Protein AF-A0A3D1BE30-F1 (afdb_monomer_lite)

Radius of gyration: 22.21 Å; chains: 1; bounding box: 46×61×52 Å

Foldseek 3Di:
DVLQVLVVDDPVSSVVVNVVVLVVLCCCLVVPVVVVLVVCVVVVVVVCVVCVVLVVQPLSVVLVVLVVVVVVLSVVVVVQSVCSSVVNRPDHPVRVVVSVVVNVVSVCVNVCSVQVVDPVSVVVVVVVVVCVVVVVVVVVVVVVVVVVD

pLDDT: mean 88.42, std 8.03, range [51.44, 96.12]

Sequence (149 aa):
IYIQEAHDKPAHERDVLLPQLKLMSRRLWKGITWPSAILTAILGTSLVWSIPGYLHAPWMHLKLTLVALLFAYHGWTHVLVGQCDRDACTWSSQALRMWNELATLFLFGIVFLVVLKSATNWVYFGVGLLLLTVGLAYAIQVYKRRRKS

Structure (mmCIF, N/CA/C/O backbone):
data_AF-A0A3D1BE30-F1
#
_entry.id   AF-A0A3D1BE30-F1
#
loop_
_atom_site.group_PDB
_atom_site.id
_atom_site.type_symbol
_atom_site.label_atom_id
_atom_site.label_alt_id
_atom_site.label_comp_id
_atom_site.label_asym_id
_atom_site.label_entity_id
_atom_site.label_seq_id
_atom_site.pdbx_PDB_ins_code
_atom_site.Cartn_x
_atom_site.Cartn_y
_atom_site.Cartn_z
_atom_site.occupancy
_atom_site.B_iso_or_equiv
_atom_site.auth_seq_id
_atom_site.auth_comp_id
_atom_site.auth_asym_id
_atom_site.auth_atom_id
_atom_site.pdbx_PDB_model_num
ATOM 1 N N . ILE A 1 1 ? -10.512 0.039 9.494 1.00 91.25 1 ILE A N 1
ATOM 2 C CA . ILE A 1 1 ? -11.733 -0.775 9.274 1.00 91.25 1 ILE A CA 1
ATOM 3 C C . ILE A 1 1 ? -12.222 -1.327 10.609 1.00 91.25 1 ILE A C 1
ATOM 5 O O . ILE A 1 1 ? -13.104 -0.711 11.178 1.00 91.25 1 ILE A O 1
ATOM 9 N N . TYR A 1 2 ? -11.585 -2.354 11.186 1.00 91.19 2 TYR A N 1
ATOM 10 C CA . TYR A 1 2 ? -12.060 -2.989 12.430 1.00 91.19 2 TYR A CA 1
ATOM 11 C C . TYR A 1 2 ? -12.174 -2.068 13.654 1.00 91.19 2 TYR A C 1
ATOM 13 O O . TYR A 1 2 ? -13.066 -2.260 14.467 1.00 91.19 2 TYR A O 1
ATOM 21 N N . ILE A 1 3 ? -11.310 -1.051 13.781 1.00 91.75 3 ILE A N 1
ATOM 22 C CA . ILE A 1 3 ? -11.446 -0.028 14.837 1.00 91.75 3 ILE A CA 1
ATOM 23 C C . ILE A 1 3 ? -12.790 0.704 14.700 1.00 91.75 3 ILE A C 1
ATOM 25 O O . ILE A 1 3 ? -13.498 0.849 15.686 1.00 91.75 3 ILE A O 1
ATOM 29 N N . GLN A 1 4 ? -13.169 1.092 13.477 1.00 90.81 4 GLN A N 1
ATOM 30 C CA . GLN A 1 4 ? -14.434 1.776 13.207 1.00 90.81 4 GLN A CA 1
ATOM 31 C C . GLN A 1 4 ? -15.636 0.857 13.464 1.00 90.81 4 GLN A C 1
ATOM 33 O O . GLN A 1 4 ? -16.570 1.255 14.140 1.00 90.81 4 GLN A O 1
ATOM 38 N N . GLU A 1 5 ? -15.578 -0.398 13.014 1.00 90.75 5 GLU A N 1
ATOM 39 C CA . GLU A 1 5 ? -16.637 -1.390 13.269 1.00 90.75 5 GLU A CA 1
ATOM 40 C C . GLU A 1 5 ? -16.800 -1.709 14.762 1.00 90.75 5 GLU A C 1
ATOM 42 O O . GLU A 1 5 ? -17.894 -2.033 15.215 1.00 90.75 5 GLU A O 1
ATOM 47 N N . ALA A 1 6 ? -15.725 -1.603 15.549 1.00 91.00 6 ALA A N 1
ATOM 48 C CA . ALA A 1 6 ? -15.794 -1.773 16.994 1.00 91.00 6 ALA A CA 1
ATOM 49 C C . ALA A 1 6 ? -16.514 -0.612 17.699 1.00 91.00 6 ALA A C 1
ATOM 51 O O . ALA A 1 6 ? -17.076 -0.837 18.767 1.00 91.00 6 ALA A O 1
ATOM 52 N N . HIS A 1 7 ? -16.553 0.596 17.121 1.00 88.50 7 HIS A N 1
ATOM 53 C CA . HIS A 1 7 ? -17.333 1.707 17.681 1.00 88.50 7 HIS A CA 1
ATOM 54 C C . HIS A 1 7 ? -18.847 1.472 17.607 1.00 88.50 7 HIS A C 1
ATOM 56 O O . HIS A 1 7 ? -19.560 1.940 18.493 1.00 88.50 7 HIS A O 1
ATOM 62 N N . ASP A 1 8 ? -19.312 0.705 16.617 1.00 89.44 8 ASP A N 1
ATOM 63 C CA . ASP A 1 8 ? -20.729 0.369 16.421 1.00 89.44 8 ASP A CA 1
ATOM 64 C C . ASP A 1 8 ? -21.200 -0.797 17.319 1.00 89.44 8 ASP A C 1
ATOM 66 O O . ASP A 1 8 ? -22.382 -1.146 17.337 1.00 89.44 8 ASP A O 1
ATOM 70 N N . LYS A 1 9 ? -20.286 -1.426 18.072 1.00 91.62 9 LYS A N 1
ATOM 71 C CA . LYS A 1 9 ? -20.591 -2.543 18.977 1.00 91.62 9 LYS A CA 1
ATOM 72 C C . LYS A 1 9 ? -21.117 -2.074 20.343 1.00 91.62 9 LYS A C 1
ATOM 74 O O . LYS A 1 9 ? -20.834 -0.951 20.768 1.00 91.62 9 LYS A O 1
ATOM 79 N N . PRO A 1 10 ? -21.832 -2.947 21.086 1.00 94.50 10 PRO A N 1
ATOM 80 C CA . PRO A 1 10 ? -22.247 -2.664 22.458 1.00 94.50 10 PRO A CA 1
ATOM 81 C C . PRO A 1 10 ? -21.061 -2.271 23.352 1.00 94.50 10 PRO A C 1
ATOM 83 O O . PRO A 1 10 ? -19.960 -2.796 23.183 1.00 94.50 10 PRO A O 1
ATOM 86 N N . ALA A 1 11 ? -21.296 -1.404 24.345 1.00 91.25 11 ALA A N 1
ATOM 87 C CA . ALA A 1 11 ? -20.238 -0.825 25.186 1.00 91.25 11 ALA A CA 1
ATOM 88 C C . ALA A 1 11 ? -19.290 -1.878 25.793 1.00 91.25 11 ALA A C 1
ATOM 90 O O . ALA A 1 11 ? -18.075 -1.731 25.709 1.00 91.25 11 ALA A O 1
ATOM 91 N N . HIS A 1 12 ? -19.837 -2.987 26.304 1.00 92.25 12 HIS A N 1
ATOM 92 C CA . HIS A 1 12 ? -19.044 -4.062 26.906 1.00 92.25 12 HIS A CA 1
ATOM 93 C C . HIS A 1 12 ? -18.045 -4.722 25.931 1.00 92.25 12 HIS A C 1
ATOM 95 O O . HIS A 1 12 ? -16.938 -5.063 26.334 1.00 92.25 12 HIS A O 1
ATOM 101 N N . GLU A 1 13 ? -18.403 -4.886 24.652 1.00 92.38 13 GLU A N 1
ATOM 102 C CA . GLU A 1 13 ? -17.500 -5.419 23.621 1.00 92.38 13 GLU A CA 1
ATOM 103 C C . GLU A 1 13 ? -16.517 -4.353 23.145 1.00 92.38 13 GLU A C 1
ATOM 105 O O . GLU A 1 13 ? -15.321 -4.611 23.002 1.00 92.38 13 GLU A O 1
ATOM 110 N N . ARG A 1 14 ? -17.022 -3.144 22.890 1.00 92.12 14 ARG A N 1
ATOM 111 C CA . ARG A 1 14 ? -16.235 -2.025 22.370 1.00 92.12 14 ARG A CA 1
ATOM 112 C C . ARG A 1 14 ? -15.057 -1.698 23.283 1.00 92.12 14 ARG A C 1
ATOM 114 O O . ARG A 1 14 ? -13.934 -1.554 22.798 1.00 92.12 14 ARG A O 1
ATOM 121 N N . ASP A 1 15 ? -15.307 -1.611 24.585 1.00 92.44 15 ASP A N 1
ATOM 122 C CA . ASP A 1 15 ? -14.312 -1.174 25.565 1.00 92.44 15 ASP A CA 1
ATOM 123 C C . ASP A 1 15 ? -13.183 -2.215 25.733 1.00 92.44 15 ASP A C 1
ATOM 125 O O . ASP A 1 15 ? -12.047 -1.857 26.045 1.00 92.44 15 ASP A O 1
ATOM 129 N N . VAL A 1 16 ? -13.456 -3.491 25.426 1.00 93.44 16 VAL A N 1
ATOM 130 C CA . VAL A 1 16 ? -12.453 -4.570 25.378 1.00 93.44 16 VAL A CA 1
ATOM 131 C C . VAL A 1 16 ? -11.704 -4.594 24.038 1.00 93.44 16 VAL A C 1
ATOM 133 O O . VAL A 1 16 ? -10.484 -4.770 24.005 1.00 93.44 16 VAL A O 1
ATOM 136 N N . LEU A 1 17 ? -12.408 -4.415 22.916 1.00 94.38 17 LEU A N 1
ATOM 137 C CA . LEU A 1 17 ? -11.841 -4.562 21.571 1.00 94.38 17 LEU A CA 1
ATOM 138 C C . LEU A 1 17 ? -10.990 -3.362 21.138 1.00 94.38 17 LEU A C 1
ATOM 140 O O . LEU A 1 17 ? -9.919 -3.552 20.555 1.00 94.38 17 LEU A O 1
ATOM 144 N N . LEU A 1 18 ? -11.433 -2.130 21.406 1.00 93.00 18 LEU A N 1
ATOM 145 C CA . LEU A 1 18 ? -10.761 -0.920 20.918 1.00 93.00 18 LEU A CA 1
ATOM 146 C C . LEU A 1 18 ? -9.295 -0.805 21.371 1.00 93.00 18 LEU A C 1
ATOM 148 O O . LEU A 1 18 ? -8.445 -0.557 20.508 1.00 93.00 18 LEU A O 1
ATOM 152 N N . PRO A 1 19 ? -8.938 -1.010 22.657 1.00 93.75 19 PRO A N 1
ATOM 153 C CA . PRO A 1 19 ? -7.546 -0.923 23.096 1.00 93.75 19 PRO A CA 1
ATOM 154 C C . PRO A 1 19 ? -6.641 -1.913 22.357 1.00 93.75 19 PRO A C 1
ATOM 156 O O . PRO A 1 19 ? -5.547 -1.548 21.914 1.00 93.75 19 PRO A O 1
ATOM 159 N N . GLN A 1 20 ? -7.123 -3.145 22.171 1.00 94.38 20 GLN A N 1
ATOM 160 C CA . GLN A 1 20 ? -6.391 -4.210 21.494 1.00 94.38 20 GLN A CA 1
ATOM 161 C C . GLN A 1 20 ? -6.217 -3.909 20.002 1.00 94.38 20 GLN A C 1
ATOM 163 O O . GLN A 1 20 ? -5.105 -3.985 19.478 1.00 94.38 20 GLN A O 1
ATOM 168 N N . LEU A 1 21 ? -7.287 -3.503 19.316 1.00 94.31 21 LEU A N 1
ATOM 169 C CA . LEU A 1 21 ? -7.249 -3.169 17.891 1.00 94.31 21 LEU A CA 1
ATOM 170 C C . LEU A 1 21 ? -6.338 -1.968 17.609 1.00 94.31 21 LEU A C 1
ATOM 172 O O . LEU A 1 21 ? -5.538 -2.009 16.673 1.00 94.31 21 LEU A O 1
ATOM 176 N N . LYS A 1 22 ? -6.384 -0.929 18.452 1.00 93.75 22 LYS A N 1
ATOM 177 C CA . LYS A 1 22 ? -5.469 0.220 18.364 1.00 93.75 22 LYS A CA 1
ATOM 178 C C . LYS A 1 22 ? -4.019 -0.188 18.631 1.00 93.75 22 LYS A C 1
ATOM 180 O O . LYS A 1 22 ? -3.107 0.263 17.941 1.00 93.75 22 LYS A O 1
ATOM 185 N N . LEU A 1 23 ? -3.768 -1.070 19.601 1.00 94.25 23 LEU A N 1
ATOM 186 C CA . LEU A 1 23 ? -2.427 -1.606 19.852 1.00 94.25 23 LEU A CA 1
ATOM 187 C C . LEU A 1 23 ? -1.884 -2.370 18.635 1.00 94.25 23 LEU A C 1
ATOM 189 O O . LEU A 1 23 ? -0.750 -2.124 18.218 1.00 94.25 23 LEU A O 1
ATOM 193 N N . MET A 1 24 ? -2.690 -3.263 18.056 1.00 94.75 24 MET A N 1
ATOM 194 C CA . MET A 1 24 ? -2.332 -4.030 16.859 1.00 94.75 24 MET A CA 1
ATOM 195 C C . MET A 1 24 ? -2.069 -3.111 15.664 1.00 94.75 24 MET A C 1
ATOM 197 O O . MET A 1 24 ? -1.040 -3.255 15.004 1.00 94.75 24 MET A O 1
ATOM 201 N N . SER A 1 25 ? -2.942 -2.123 15.440 1.00 93.75 25 SER A N 1
ATOM 202 C CA . SER A 1 25 ? -2.790 -1.103 14.397 1.00 93.75 25 SER A CA 1
ATOM 203 C C . SER A 1 25 ? -1.455 -0.365 14.524 1.00 93.75 25 SER A C 1
ATOM 205 O O . SER A 1 25 ? -0.666 -0.335 13.580 1.00 93.75 25 SER A O 1
ATOM 207 N N . ARG A 1 26 ? -1.122 0.139 15.720 1.00 92.75 26 ARG A N 1
ATOM 208 C CA . ARG A 1 26 ? 0.141 0.854 15.967 1.00 92.75 26 ARG A CA 1
ATOM 209 C C . ARG A 1 26 ? 1.375 -0.011 15.739 1.00 92.75 26 ARG A C 1
ATOM 211 O O . ARG A 1 26 ? 2.342 0.472 15.152 1.00 92.75 26 ARG A O 1
ATOM 218 N N . ARG A 1 27 ? 1.351 -1.271 16.188 1.00 94.62 27 ARG A N 1
ATOM 219 C CA . ARG A 1 27 ? 2.460 -2.220 15.991 1.00 94.62 27 ARG A CA 1
ATOM 220 C C . ARG A 1 27 ? 2.666 -2.538 14.516 1.00 94.62 27 ARG A C 1
ATOM 222 O O . ARG A 1 27 ? 3.7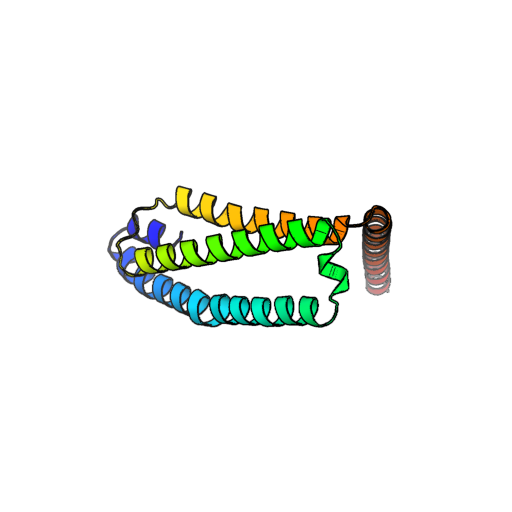94 -2.477 14.043 1.00 94.62 27 ARG A O 1
ATOM 229 N N . LEU A 1 28 ? 1.590 -2.812 13.785 1.00 93.81 28 LEU A N 1
ATOM 230 C CA . LEU A 1 28 ? 1.654 -3.066 12.348 1.00 93.81 28 LEU A CA 1
ATOM 231 C C . LEU A 1 28 ? 2.162 -1.832 11.590 1.00 93.81 28 LEU A C 1
ATOM 233 O O . LEU A 1 28 ? 3.054 -1.927 10.744 1.00 93.81 28 LEU A O 1
ATOM 237 N N . TRP A 1 29 ? 1.623 -0.658 11.917 1.00 94.19 29 TRP A N 1
ATOM 238 C CA . TRP A 1 29 ? 1.927 0.575 11.204 1.00 94.19 29 TRP A CA 1
ATOM 239 C C . TRP A 1 29 ? 3.361 1.047 11.450 1.00 94.19 29 TRP A C 1
ATOM 241 O O . TRP A 1 29 ? 4.126 1.232 10.505 1.00 94.19 29 TRP A O 1
ATOM 251 N N . LYS A 1 30 ? 3.753 1.203 12.720 1.00 91.81 30 LYS A N 1
ATOM 252 C CA . LYS A 1 30 ? 5.078 1.722 13.093 1.00 91.81 30 LYS A CA 1
ATOM 253 C C . LYS A 1 30 ? 6.166 0.653 13.078 1.00 91.81 30 LYS A C 1
ATOM 255 O O . LYS A 1 30 ? 7.314 0.976 12.807 1.00 91.81 30 LYS A O 1
ATOM 260 N N . GLY A 1 31 ? 5.821 -0.596 13.384 1.00 92.38 31 GLY A N 1
ATOM 261 C CA . GLY A 1 31 ? 6.788 -1.689 13.477 1.00 92.38 31 GLY A CA 1
ATOM 262 C C . GLY A 1 31 ? 7.104 -2.348 12.138 1.00 92.38 31 GLY A C 1
ATOM 263 O O . GLY A 1 31 ? 8.234 -2.774 11.938 1.00 92.38 31 GLY A O 1
ATOM 264 N N . ILE A 1 32 ? 6.137 -2.427 11.218 1.00 93.38 32 ILE A N 1
ATOM 265 C CA . ILE A 1 32 ? 6.314 -3.156 9.950 1.00 93.38 32 ILE A CA 1
ATOM 266 C C . ILE A 1 32 ? 6.195 -2.216 8.754 1.00 93.38 32 ILE A C 1
ATOM 268 O O . ILE A 1 32 ? 7.109 -2.129 7.937 1.00 93.38 32 ILE A O 1
ATOM 272 N N . THR A 1 33 ? 5.085 -1.484 8.661 1.00 94.06 33 THR A N 1
ATOM 273 C CA . THR A 1 33 ? 4.726 -0.757 7.434 1.00 94.06 33 THR A CA 1
ATOM 274 C C . THR A 1 33 ? 5.693 0.393 7.148 1.00 94.06 33 THR A C 1
ATOM 276 O O . THR A 1 33 ? 6.202 0.503 6.036 1.00 94.06 33 THR A O 1
ATOM 279 N N . TRP A 1 34 ? 6.006 1.213 8.154 1.00 93.81 34 TRP A N 1
ATOM 280 C CA . TRP A 1 34 ? 6.953 2.325 8.014 1.00 93.81 34 TRP A CA 1
ATOM 281 C C . TRP A 1 34 ? 8.392 1.871 7.718 1.00 93.81 34 TRP A C 1
ATOM 283 O O . TRP A 1 34 ? 8.963 2.344 6.733 1.00 93.81 34 TRP A O 1
ATOM 293 N N . PRO A 1 35 ? 8.990 0.939 8.493 1.00 95.19 35 PRO A N 1
ATOM 294 C CA . PRO A 1 35 ? 10.328 0.431 8.193 1.00 95.19 35 PRO A CA 1
ATOM 295 C C . PRO A 1 35 ? 10.418 -0.214 6.808 1.00 95.19 35 PRO A C 1
ATOM 297 O O . PRO A 1 35 ? 11.383 0.018 6.083 1.00 95.19 35 PRO A O 1
ATOM 300 N N . SER A 1 36 ? 9.389 -0.968 6.405 1.00 94.19 36 SER A N 1
ATOM 301 C CA . SER A 1 36 ? 9.320 -1.568 5.072 1.00 94.19 36 SER A CA 1
ATOM 302 C C . SER A 1 36 ? 9.243 -0.512 3.964 1.00 94.19 36 SER A C 1
ATOM 304 O O . SER A 1 36 ? 9.952 -0.635 2.964 1.00 94.19 36 SER A O 1
ATOM 306 N N . ALA A 1 37 ? 8.451 0.550 4.144 1.00 94.19 37 ALA A N 1
ATOM 307 C CA . ALA A 1 37 ? 8.359 1.648 3.183 1.00 94.19 37 ALA A CA 1
ATOM 308 C C . ALA A 1 37 ? 9.704 2.375 3.014 1.00 94.19 37 ALA A C 1
ATOM 310 O O . ALA A 1 37 ? 10.132 2.616 1.885 1.00 94.19 37 ALA A O 1
ATOM 311 N N . ILE A 1 38 ? 10.404 2.654 4.120 1.00 95.12 38 ILE A N 1
ATOM 312 C CA . ILE A 1 38 ? 11.737 3.276 4.103 1.00 95.12 38 ILE A CA 1
ATOM 313 C C . ILE A 1 38 ? 12.742 2.367 3.394 1.00 95.12 38 ILE A C 1
ATOM 315 O O . ILE A 1 38 ? 13.448 2.814 2.491 1.00 95.12 38 ILE A O 1
ATOM 319 N N . LEU A 1 39 ? 12.785 1.082 3.756 1.00 95.81 39 LEU A N 1
ATOM 320 C CA . LEU A 1 39 ? 13.693 0.122 3.134 1.00 95.81 39 LEU A CA 1
ATOM 321 C C . LEU A 1 39 ? 13.430 0.007 1.627 1.00 95.81 39 LEU A C 1
ATOM 323 O O . LEU A 1 39 ? 14.363 0.037 0.830 1.00 95.81 39 LEU A O 1
ATOM 327 N N . THR A 1 40 ? 12.160 -0.060 1.231 1.00 93.31 40 THR A N 1
ATOM 328 C CA . THR A 1 40 ? 11.753 -0.116 -0.178 1.00 93.31 40 THR A CA 1
ATOM 329 C C . THR A 1 40 ? 12.172 1.144 -0.933 1.00 93.31 40 THR A C 1
ATOM 331 O O . THR A 1 40 ? 12.664 1.037 -2.056 1.00 93.31 40 THR A O 1
ATOM 334 N N . ALA A 1 41 ? 12.039 2.328 -0.324 1.00 93.75 41 ALA A N 1
ATOM 335 C CA . ALA A 1 41 ? 12.520 3.575 -0.911 1.00 93.75 41 ALA A CA 1
ATOM 336 C C . ALA A 1 41 ? 14.040 3.537 -1.113 1.00 93.75 41 ALA A C 1
ATOM 338 O O . ALA A 1 41 ? 14.511 3.783 -2.219 1.00 93.75 41 ALA A O 1
ATOM 339 N N . ILE A 1 42 ? 14.809 3.159 -0.088 1.00 96.12 42 ILE A N 1
ATOM 340 C CA . ILE A 1 42 ? 16.276 3.092 -0.165 1.00 96.12 42 ILE A CA 1
ATOM 341 C C . ILE A 1 42 ? 16.716 2.115 -1.260 1.00 96.12 42 ILE A C 1
ATOM 343 O O . ILE A 1 42 ? 17.486 2.490 -2.144 1.00 96.12 42 ILE A O 1
ATOM 347 N N . LEU A 1 43 ? 16.191 0.887 -1.249 1.00 94.06 43 LEU A N 1
ATOM 348 C CA . LEU A 1 43 ? 16.541 -0.144 -2.228 1.00 94.06 43 LEU A CA 1
ATOM 349 C C . LEU A 1 43 ? 16.129 0.255 -3.650 1.00 94.06 43 LEU A C 1
ATOM 351 O O . LEU A 1 43 ? 16.905 0.091 -4.590 1.00 94.06 43 LEU A O 1
ATOM 355 N N . GLY A 1 44 ? 14.928 0.816 -3.815 1.00 90.56 44 GLY A N 1
ATOM 356 C CA . GLY A 1 44 ? 14.437 1.278 -5.111 1.00 90.56 44 GLY A CA 1
ATOM 357 C C . GLY A 1 44 ? 15.284 2.413 -5.685 1.00 90.56 44 GLY A C 1
ATOM 358 O O . GLY A 1 44 ? 15.642 2.379 -6.861 1.00 90.56 44 GLY A O 1
ATOM 359 N N . THR A 1 45 ? 15.654 3.387 -4.851 1.00 91.06 45 THR A N 1
ATOM 360 C CA . THR A 1 45 ? 16.482 4.528 -5.276 1.00 91.06 45 THR A CA 1
ATOM 361 C C . THR A 1 45 ? 17.916 4.090 -5.568 1.00 91.06 45 THR A C 1
ATOM 363 O O . THR A 1 45 ? 18.488 4.495 -6.578 1.00 91.06 45 THR A O 1
ATOM 366 N N . SER A 1 46 ? 18.475 3.202 -4.737 1.00 91.94 46 SER A N 1
ATOM 367 C CA . SER A 1 46 ? 19.801 2.612 -4.949 1.00 91.94 46 SER A CA 1
ATOM 368 C C . SER A 1 46 ? 19.882 1.871 -6.286 1.00 91.94 46 SER A C 1
ATOM 370 O O . SER A 1 46 ? 20.838 2.076 -7.028 1.00 91.94 46 SER A O 1
ATOM 372 N N . LEU A 1 47 ? 18.853 1.096 -6.650 1.00 89.81 47 LEU A N 1
ATOM 373 C CA . LEU A 1 47 ? 18.807 0.385 -7.929 1.00 89.81 47 LEU A CA 1
ATOM 374 C C . LEU A 1 47 ? 18.828 1.336 -9.136 1.00 89.81 47 LEU A C 1
ATOM 376 O O . LEU A 1 47 ? 19.528 1.078 -10.114 1.00 89.81 47 LEU A O 1
ATOM 380 N N . VAL A 1 48 ? 18.064 2.431 -9.073 1.00 88.62 48 VAL A N 1
ATOM 381 C CA . VAL A 1 48 ? 18.029 3.437 -10.148 1.00 88.62 48 VAL A CA 1
ATOM 382 C C . VAL A 1 48 ? 19.377 4.145 -10.273 1.00 88.62 48 VAL A C 1
ATOM 384 O O . VAL A 1 48 ? 19.834 4.377 -11.389 1.00 88.62 48 VAL A O 1
ATOM 387 N N . TRP A 1 49 ? 20.044 4.429 -9.151 1.00 89.25 49 TRP A N 1
ATOM 388 C CA . TRP A 1 49 ? 21.386 5.013 -9.159 1.00 89.25 49 TRP A CA 1
ATOM 389 C C . TRP A 1 49 ? 22.406 4.069 -9.805 1.00 89.25 49 TRP A C 1
ATOM 391 O O . TRP A 1 49 ? 23.201 4.494 -10.641 1.00 89.25 49 TRP A O 1
ATOM 401 N N . SER A 1 50 ? 22.378 2.780 -9.459 1.00 90.38 50 SER A N 1
ATOM 402 C CA . SER A 1 50 ? 23.319 1.794 -10.002 1.00 90.38 50 SER A CA 1
ATOM 403 C C . SER A 1 50 ? 23.161 1.560 -11.508 1.00 90.38 50 SER A C 1
ATOM 405 O O . SER A 1 50 ? 24.118 1.135 -12.151 1.00 90.38 50 SER A O 1
ATOM 407 N N . ILE A 1 51 ? 21.980 1.821 -12.083 1.00 88.44 51 ILE A N 1
ATOM 408 C CA . ILE A 1 51 ? 21.699 1.595 -13.507 1.00 88.44 51 ILE A CA 1
ATOM 409 C C . ILE A 1 51 ? 21.028 2.843 -14.109 1.00 88.44 51 ILE A C 1
ATOM 411 O O . ILE A 1 51 ? 19.812 2.855 -14.329 1.00 88.44 51 ILE A O 1
ATOM 415 N N . PRO A 1 52 ? 21.803 3.891 -14.449 1.00 81.19 52 PRO A N 1
ATOM 416 C CA . PRO A 1 52 ? 21.250 5.156 -14.943 1.00 81.19 52 PRO A CA 1
ATOM 417 C C . PRO A 1 52 ? 20.477 4.998 -16.263 1.00 81.19 52 PRO A C 1
ATOM 419 O O . PRO A 1 52 ? 19.523 5.731 -16.520 1.00 81.19 52 PRO A O 1
ATOM 422 N N . GLY A 1 53 ? 20.801 3.973 -17.061 1.00 83.38 53 GLY A N 1
ATOM 423 C CA . GLY A 1 53 ? 20.075 3.626 -18.287 1.00 83.38 53 GLY A CA 1
ATOM 424 C C . GLY A 1 53 ? 18.584 3.323 -18.084 1.00 83.38 53 GLY A C 1
ATOM 425 O O . GLY A 1 53 ? 17.806 3.416 -19.032 1.00 83.38 53 GLY A O 1
ATOM 426 N N . TYR A 1 54 ? 18.145 3.000 -16.862 1.00 80.88 54 TYR A N 1
ATOM 427 C CA . TYR A 1 54 ? 16.727 2.771 -16.574 1.00 80.88 54 TYR A CA 1
ATOM 428 C C . TYR A 1 54 ? 15.883 4.035 -16.701 1.00 80.88 54 TYR A C 1
ATOM 430 O O . TYR A 1 54 ? 14.726 3.930 -17.101 1.00 80.88 54 TYR A O 1
ATOM 438 N N . LEU A 1 55 ? 16.451 5.214 -16.444 1.00 81.75 55 LEU A N 1
ATOM 439 C CA . LEU A 1 55 ? 15.731 6.482 -16.573 1.00 81.75 55 LEU A CA 1
ATOM 440 C C . LEU A 1 55 ? 15.413 6.851 -18.023 1.00 81.75 55 LEU A C 1
ATOM 442 O O . LEU A 1 55 ? 14.526 7.658 -18.243 1.00 81.75 55 LEU A O 1
ATOM 446 N N . HIS A 1 56 ? 16.074 6.246 -19.011 1.00 84.62 56 HIS A N 1
ATOM 447 C CA . HIS A 1 56 ? 15.765 6.486 -20.424 1.00 84.62 56 HIS A CA 1
ATOM 448 C C . HIS A 1 56 ? 14.600 5.638 -20.944 1.00 84.62 56 HIS A C 1
ATOM 450 O O . HIS A 1 56 ? 14.166 5.807 -22.082 1.00 84.62 56 HIS A O 1
ATOM 456 N N . ALA A 1 57 ? 14.095 4.698 -20.145 1.00 83.00 57 ALA A N 1
ATOM 457 C CA . ALA A 1 57 ? 13.080 3.767 -20.597 1.00 83.00 57 ALA A CA 1
ATOM 458 C C . ALA A 1 57 ? 11.662 4.249 -20.216 1.00 83.00 57 ALA A C 1
ATOM 460 O O . ALA A 1 57 ? 11.393 4.448 -19.029 1.00 83.00 57 ALA A O 1
ATOM 461 N N . PRO A 1 58 ? 10.706 4.352 -21.165 1.00 83.56 58 PRO A N 1
ATOM 462 C CA . PRO A 1 58 ? 9.365 4.894 -20.896 1.00 83.56 58 PRO A CA 1
ATOM 463 C C . PRO A 1 58 ? 8.603 4.197 -19.757 1.00 83.56 58 PRO A C 1
ATOM 465 O O . PRO A 1 58 ? 7.965 4.849 -18.931 1.00 83.56 58 PRO A O 1
ATOM 468 N N . TRP A 1 59 ? 8.720 2.868 -19.658 1.00 82.44 59 TRP A N 1
ATOM 469 C CA . TRP A 1 59 ? 8.097 2.076 -18.588 1.00 82.44 59 TRP A CA 1
ATOM 470 C C . TRP A 1 59 ? 8.620 2.453 -17.190 1.00 82.44 59 TRP A C 1
ATOM 472 O O . TRP A 1 59 ? 7.898 2.298 -16.207 1.00 82.44 59 TRP A O 1
ATOM 482 N N . MET A 1 60 ? 9.856 2.954 -17.082 1.00 86.94 60 MET A N 1
ATOM 483 C CA . MET A 1 60 ? 10.448 3.346 -15.805 1.00 86.94 60 MET A CA 1
ATOM 484 C C . MET A 1 60 ? 9.820 4.638 -15.284 1.00 86.94 60 MET A C 1
ATOM 486 O O . MET A 1 60 ? 9.516 4.715 -14.097 1.00 86.94 60 MET A O 1
ATOM 490 N N . HIS A 1 61 ? 9.553 5.617 -16.155 1.00 85.94 61 HIS A N 1
ATOM 491 C CA . HIS A 1 61 ? 8.836 6.834 -15.765 1.00 85.94 61 HIS A CA 1
ATOM 492 C C . HIS A 1 61 ? 7.438 6.506 -15.245 1.00 85.94 61 HIS A C 1
ATOM 494 O O . HIS A 1 61 ? 7.086 6.929 -14.147 1.00 85.94 61 HIS A O 1
ATOM 500 N N . LEU A 1 62 ? 6.686 5.667 -15.968 1.00 88.56 62 LEU A N 1
ATOM 501 C CA . LEU A 1 62 ? 5.358 5.234 -15.530 1.00 88.56 62 LEU A CA 1
ATOM 502 C C . LEU A 1 62 ? 5.417 4.484 -14.189 1.00 88.56 62 LEU A C 1
ATOM 504 O O . LEU A 1 62 ? 4.588 4.715 -13.308 1.00 88.56 62 LEU A O 1
ATOM 508 N N . LYS A 1 63 ? 6.440 3.641 -13.988 1.00 87.75 63 LYS A N 1
ATOM 509 C CA . LYS A 1 63 ? 6.664 2.945 -12.715 1.00 87.75 63 LYS A CA 1
ATOM 510 C C . LYS A 1 63 ? 6.928 3.927 -11.579 1.00 87.75 63 LYS A C 1
ATOM 512 O O . LYS A 1 63 ? 6.339 3.782 -10.513 1.00 87.75 63 LYS A O 1
ATOM 517 N N . LEU A 1 64 ? 7.804 4.908 -11.790 1.00 90.69 64 LEU A N 1
ATOM 518 C CA . LEU A 1 64 ? 8.129 5.916 -10.781 1.00 90.69 64 LEU A CA 1
ATOM 519 C C . LEU A 1 64 ? 6.909 6.765 -10.424 1.00 90.69 64 LEU A C 1
ATOM 521 O O . LEU A 1 64 ? 6.692 7.022 -9.244 1.00 90.69 64 LEU A O 1
ATOM 525 N N . THR A 1 65 ? 6.073 7.126 -11.399 1.00 91.75 65 THR A N 1
ATOM 526 C CA . THR A 1 65 ? 4.807 7.821 -11.139 1.00 91.75 65 THR A CA 1
ATOM 527 C C . THR A 1 65 ? 3.868 6.975 -10.277 1.00 91.75 65 THR A C 1
ATOM 529 O O . THR A 1 65 ? 3.347 7.475 -9.282 1.00 91.75 65 THR A O 1
ATOM 532 N N . LEU A 1 66 ? 3.689 5.684 -10.587 1.00 90.81 66 LEU A N 1
ATOM 533 C CA . LEU A 1 66 ? 2.864 4.784 -9.768 1.00 90.81 66 LEU A CA 1
ATOM 534 C C . LEU A 1 66 ? 3.415 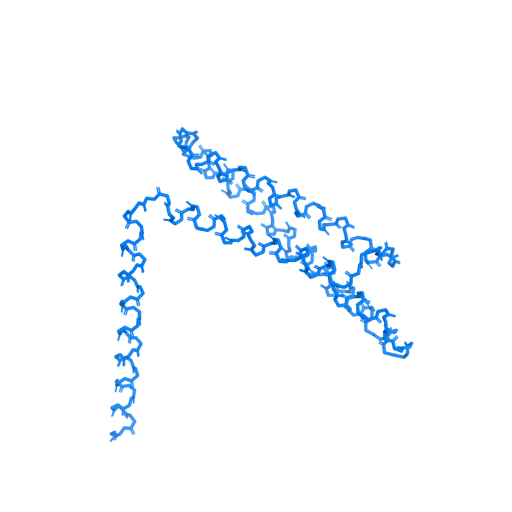4.612 -8.349 1.00 90.81 66 LEU A C 1
ATOM 536 O O . LEU A 1 66 ? 2.647 4.608 -7.391 1.00 90.81 66 LEU A O 1
ATOM 540 N N . VAL A 1 67 ? 4.737 4.502 -8.197 1.00 93.06 67 VAL A N 1
ATOM 541 C CA . VAL A 1 67 ? 5.383 4.430 -6.879 1.00 93.06 67 VAL A CA 1
ATOM 542 C C . VAL A 1 67 ? 5.188 5.738 -6.110 1.00 93.06 67 VAL A C 1
ATOM 544 O O . VAL A 1 67 ? 4.849 5.697 -4.933 1.00 93.06 67 VAL A O 1
ATOM 547 N N . ALA A 1 68 ? 5.330 6.897 -6.755 1.00 93.69 68 ALA A N 1
ATOM 548 C CA . ALA A 1 68 ? 5.086 8.191 -6.118 1.00 93.69 68 ALA A CA 1
ATOM 549 C C . ALA A 1 68 ? 3.633 8.323 -5.629 1.00 93.69 68 ALA A C 1
ATOM 551 O O . ALA A 1 68 ? 3.398 8.746 -4.497 1.00 93.69 68 ALA A O 1
ATOM 552 N N . LEU A 1 69 ? 2.661 7.887 -6.438 1.00 94.31 69 LEU A N 1
ATOM 553 C CA . LEU A 1 69 ? 1.252 7.825 -6.042 1.00 94.31 69 LEU A CA 1
ATOM 554 C C . LEU A 1 69 ? 1.020 6.847 -4.881 1.00 94.31 69 LEU A C 1
ATOM 556 O O . LEU A 1 69 ? 0.266 7.163 -3.963 1.00 94.31 69 LEU A O 1
ATOM 560 N N . LEU A 1 70 ? 1.705 5.700 -4.869 1.00 94.19 70 LEU A N 1
ATOM 561 C CA . LEU A 1 70 ? 1.663 4.755 -3.751 1.00 94.19 70 LEU A CA 1
ATOM 562 C C . LEU A 1 70 ? 2.216 5.378 -2.456 1.00 94.19 70 LEU A C 1
ATOM 564 O O . LEU A 1 70 ? 1.647 5.171 -1.386 1.00 94.19 70 LEU A O 1
ATOM 568 N N . PHE A 1 71 ? 3.290 6.169 -2.531 1.00 94.56 71 PHE A N 1
ATOM 569 C CA . PHE A 1 71 ? 3.819 6.897 -1.371 1.00 94.56 71 PHE A CA 1
ATOM 570 C C . PHE A 1 71 ? 2.868 8.002 -0.898 1.00 94.56 71 PHE A C 1
ATOM 572 O O . PHE A 1 71 ? 2.682 8.163 0.309 1.00 94.56 71 PHE A O 1
ATOM 579 N N . ALA A 1 72 ? 2.207 8.713 -1.816 1.00 95.44 72 ALA A N 1
ATOM 580 C CA . ALA A 1 72 ? 1.154 9.664 -1.461 1.00 95.44 72 ALA A CA 1
ATOM 581 C C . ALA A 1 72 ? -0.020 8.961 -0.751 1.00 95.44 72 ALA A C 1
ATOM 583 O O . ALA 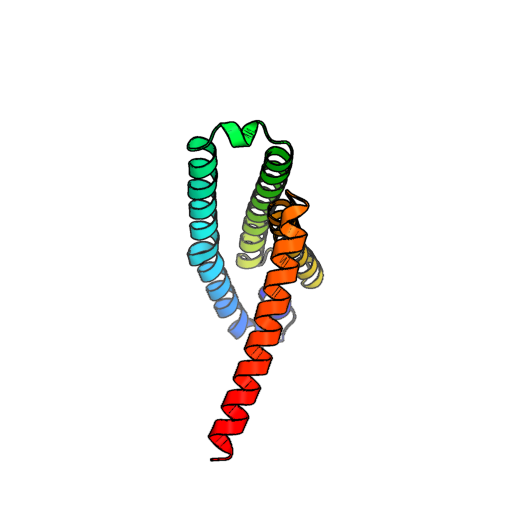A 1 72 ? -0.472 9.414 0.302 1.00 95.44 72 ALA A O 1
ATOM 584 N N . TYR A 1 73 ? -0.448 7.802 -1.262 1.00 95.12 73 TYR A N 1
ATOM 585 C CA . TYR A 1 73 ? -1.441 6.942 -0.619 1.00 95.12 73 TYR A CA 1
ATOM 586 C C . TYR A 1 73 ? -0.994 6.486 0.778 1.00 95.12 73 TYR A C 1
ATOM 588 O O . TYR A 1 73 ? -1.775 6.541 1.732 1.00 95.12 73 TYR A O 1
ATOM 596 N N . HIS A 1 74 ? 0.267 6.072 0.931 1.00 94.81 74 HIS A N 1
ATOM 597 C CA . HIS A 1 74 ? 0.832 5.678 2.220 1.00 94.81 74 HIS A CA 1
ATOM 598 C C . HIS A 1 74 ? 0.809 6.841 3.225 1.00 94.81 74 HIS A C 1
ATOM 600 O O . HIS A 1 74 ? 0.384 6.659 4.367 1.00 94.81 74 HIS A O 1
ATOM 606 N N . GLY A 1 75 ? 1.183 8.049 2.790 1.00 94.62 75 GLY A N 1
ATOM 607 C CA . GLY A 1 75 ? 1.124 9.263 3.605 1.00 94.62 75 GLY A CA 1
ATOM 608 C C . GLY A 1 75 ? -0.299 9.621 4.038 1.00 94.62 75 GLY A C 1
ATOM 609 O O . GLY A 1 75 ? -0.539 9.889 5.214 1.00 94.62 75 GLY A O 1
ATOM 610 N N . TRP A 1 76 ? -1.272 9.545 3.130 1.00 94.31 76 TRP A N 1
ATOM 611 C CA . TRP A 1 76 ? -2.677 9.774 3.481 1.00 94.31 76 TRP A CA 1
ATOM 612 C C . TRP A 1 76 ? -3.203 8.723 4.463 1.00 94.31 76 TRP A C 1
ATOM 614 O O . TRP A 1 76 ? -3.870 9.040 5.449 1.00 94.31 76 TRP A O 1
ATOM 624 N N . THR A 1 77 ? -2.830 7.461 4.251 1.00 94.25 77 THR A N 1
ATOM 625 C CA . THR A 1 77 ? -3.181 6.362 5.156 1.00 94.25 77 THR A CA 1
ATOM 626 C C . THR A 1 77 ? -2.568 6.569 6.543 1.00 94.25 77 THR A C 1
ATOM 628 O O . THR A 1 77 ? -3.220 6.276 7.542 1.00 94.25 77 THR A O 1
ATOM 631 N N . HIS A 1 78 ? -1.369 7.154 6.641 1.00 94.56 78 HIS A N 1
ATOM 632 C CA . HIS 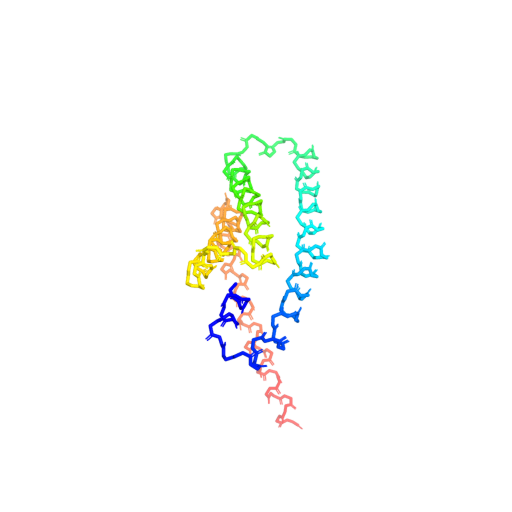A 1 78 ? -0.779 7.519 7.929 1.00 94.56 78 HIS A CA 1
ATOM 633 C C . HIS A 1 78 ? -1.642 8.524 8.701 1.00 94.56 78 HIS A C 1
ATOM 635 O O . HIS A 1 78 ? -1.880 8.332 9.898 1.00 94.56 78 HIS A O 1
ATOM 641 N N . VAL A 1 79 ? -2.133 9.564 8.021 1.00 93.00 79 VAL A N 1
ATOM 642 C CA . VAL A 1 79 ? -3.034 10.562 8.616 1.00 93.00 79 VAL A CA 1
ATOM 643 C C . VAL A 1 79 ? -4.311 9.889 9.113 1.00 93.00 79 VAL A C 1
ATOM 645 O O . VAL A 1 79 ? -4.719 10.111 10.253 1.00 93.00 79 VAL A O 1
ATOM 648 N N . LEU A 1 80 ? -4.899 9.015 8.296 1.00 92.75 80 LEU A N 1
ATOM 649 C CA . LEU A 1 80 ? -6.137 8.306 8.610 1.00 92.75 80 LEU A CA 1
ATOM 650 C C . LEU A 1 80 ? -5.987 7.355 9.806 1.00 92.75 80 LEU A C 1
ATOM 652 O O . LEU A 1 80 ? -6.824 7.360 10.707 1.00 92.75 80 LEU A O 1
ATOM 656 N N . VAL A 1 81 ? -4.886 6.598 9.876 1.00 91.62 81 VAL A N 1
ATOM 657 C CA . VAL A 1 81 ? -4.551 5.768 11.047 1.00 91.62 81 VAL A CA 1
ATOM 658 C C . VAL A 1 81 ? -4.417 6.639 12.299 1.00 91.62 81 VAL A C 1
ATOM 660 O O . VAL A 1 81 ? -4.967 6.297 13.342 1.00 91.62 81 VAL A O 1
ATOM 663 N N . GLY A 1 82 ? -3.761 7.799 12.196 1.00 91.12 82 GLY A N 1
ATOM 664 C CA . GLY A 1 82 ? -3.636 8.745 13.307 1.00 91.12 82 GLY A CA 1
ATOM 665 C C . GLY A 1 82 ? -4.960 9.390 13.742 1.00 91.12 82 GLY A C 1
ATOM 666 O O . GLY A 1 82 ? -5.107 9.753 14.909 1.00 91.12 82 GLY A O 1
ATOM 667 N N . GLN A 1 83 ? -5.928 9.552 12.837 1.00 91.56 83 GLN A N 1
ATOM 668 C CA . GLN A 1 83 ? -7.286 10.003 13.171 1.00 91.56 83 GLN A CA 1
ATOM 669 C C . GLN A 1 83 ? -8.074 8.900 13.887 1.00 91.56 83 GLN A C 1
ATOM 671 O O . GLN A 1 83 ? -8.629 9.145 14.956 1.00 91.56 83 GLN A O 1
ATOM 676 N N . CYS A 1 84 ? -8.051 7.679 13.350 1.00 89.75 84 CYS A N 1
ATOM 677 C CA . CYS A 1 84 ? -8.708 6.511 13.937 1.00 89.75 84 CYS A CA 1
ATOM 678 C C . CYS A 1 84 ? -8.141 6.136 15.321 1.00 89.75 84 CYS A C 1
ATOM 680 O O . CYS A 1 84 ? -8.895 5.759 16.214 1.00 89.75 84 CYS A O 1
ATOM 682 N N . ASP A 1 85 ? -6.836 6.294 15.553 1.00 87.88 85 ASP A N 1
ATOM 683 C CA . ASP A 1 85 ? -6.239 6.055 16.875 1.00 87.88 85 ASP A CA 1
ATOM 684 C C . ASP A 1 85 ? -6.739 7.048 17.942 1.00 87.88 85 ASP A C 1
ATOM 686 O O . ASP A 1 85 ? -6.856 6.677 19.115 1.00 87.88 85 ASP A O 1
ATOM 690 N N . ARG A 1 86 ? -7.048 8.288 17.536 1.00 88.94 86 ARG A N 1
ATOM 691 C CA . ARG A 1 86 ? -7.517 9.391 18.396 1.00 88.94 86 ARG A CA 1
ATOM 692 C C . ARG A 1 86 ? -9.043 9.501 18.487 1.00 88.94 86 ARG A C 1
ATOM 694 O O . ARG A 1 86 ? -9.532 10.534 18.926 1.00 88.94 86 ARG A O 1
ATOM 701 N N . ASP A 1 87 ? -9.779 8.485 18.035 1.00 86.25 87 ASP A N 1
ATOM 702 C CA . ASP A 1 87 ? -11.253 8.481 18.008 1.00 86.25 87 ASP A CA 1
ATOM 703 C C . ASP A 1 87 ? -11.865 9.631 17.180 1.00 86.25 87 ASP A C 1
ATOM 705 O O . ASP A 1 87 ? -13.029 9.980 17.339 1.00 86.25 87 ASP A O 1
ATOM 709 N N . ALA A 1 88 ? -11.088 10.210 16.257 1.00 86.81 88 ALA A N 1
ATOM 710 C CA . ALA A 1 88 ? -11.494 11.314 15.385 1.00 86.81 88 ALA A CA 1
ATOM 711 C C . ALA A 1 88 ? -11.690 10.857 13.927 1.00 86.81 88 ALA A C 1
ATOM 713 O O . ALA A 1 88 ? -11.584 11.658 12.997 1.00 86.81 88 ALA A O 1
ATOM 714 N N . CYS A 1 89 ? -11.911 9.556 13.703 1.00 86.19 89 CYS A N 1
ATOM 715 C CA . CYS A 1 89 ? -12.094 9.012 12.361 1.00 86.19 89 CYS A CA 1
ATOM 716 C C . CYS A 1 89 ? -13.471 9.399 11.815 1.00 86.19 89 CYS A C 1
ATOM 718 O O . CYS A 1 89 ? -14.495 8.892 12.261 1.00 86.19 89 CYS A O 1
ATOM 720 N N . THR A 1 90 ? -13.492 10.281 10.817 1.00 84.94 90 THR A N 1
ATOM 721 C CA . THR A 1 90 ? -14.726 10.705 10.133 1.00 84.94 90 THR A CA 1
ATOM 722 C C . THR A 1 90 ? -15.151 9.747 9.017 1.00 84.94 90 THR A C 1
ATOM 724 O O . THR A 1 90 ? -16.198 9.930 8.401 1.00 84.94 90 THR A O 1
ATOM 727 N N . TRP A 1 91 ? -14.339 8.725 8.732 1.00 90.12 91 TRP A N 1
ATOM 728 C CA . TRP A 1 91 ? -14.544 7.800 7.622 1.00 90.12 91 TRP A CA 1
ATOM 729 C C . TRP A 1 91 ? -15.336 6.574 8.066 1.00 90.12 91 TRP A C 1
ATOM 731 O O . TRP A 1 91 ? -15.013 5.938 9.068 1.00 90.12 91 TRP A O 1
ATOM 741 N N . SER A 1 92 ? -16.335 6.192 7.272 1.00 91.31 92 SER A N 1
ATOM 742 C CA . SER A 1 92 ? -17.108 4.974 7.515 1.00 91.31 92 SER A CA 1
ATOM 743 C C . SER A 1 92 ? -16.295 3.707 7.227 1.00 91.31 92 SER A C 1
ATOM 745 O O . SER A 1 92 ? -15.368 3.705 6.412 1.00 91.31 92 SER A O 1
ATOM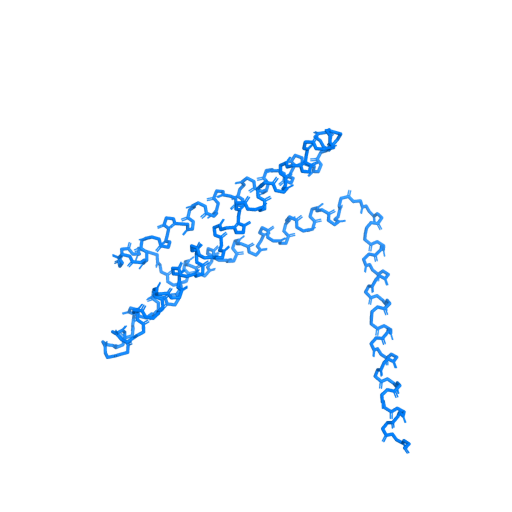 747 N N . SER A 1 93 ? -16.683 2.586 7.841 1.00 89.94 93 SER A N 1
ATOM 748 C CA . SER A 1 93 ? -16.051 1.275 7.622 1.00 89.94 93 SER A CA 1
ATOM 749 C C . SER A 1 93 ? -16.014 0.876 6.141 1.00 89.94 93 SER A C 1
ATOM 751 O O . SER A 1 93 ? -15.007 0.342 5.677 1.00 89.94 93 SER A O 1
ATOM 753 N N . GLN A 1 94 ? -17.061 1.206 5.377 1.00 89.75 94 GLN A N 1
ATOM 754 C CA . GLN A 1 94 ? -17.123 0.950 3.936 1.00 89.75 94 GLN A CA 1
ATOM 755 C C . GLN A 1 94 ? -16.158 1.839 3.139 1.00 89.75 94 GLN A C 1
ATOM 757 O O . GLN A 1 94 ? -15.472 1.345 2.243 1.00 89.75 94 GLN A O 1
ATOM 762 N N . ALA A 1 95 ? -16.048 3.127 3.484 1.00 91.19 95 ALA A N 1
ATOM 763 C CA . ALA A 1 95 ? -15.083 4.026 2.852 1.00 91.19 95 ALA A CA 1
ATOM 764 C C . ALA A 1 95 ? -13.640 3.562 3.111 1.00 91.19 95 ALA A C 1
ATOM 766 O O . ALA A 1 95 ? -12.814 3.561 2.202 1.00 91.19 95 ALA A O 1
ATOM 767 N N . LEU A 1 96 ? -13.353 3.082 4.326 1.00 92.25 96 LEU A N 1
ATOM 768 C CA . LEU A 1 96 ? -12.051 2.511 4.682 1.00 92.25 96 LEU A CA 1
ATOM 769 C C . LEU A 1 96 ? -11.730 1.219 3.915 1.00 92.25 96 LEU A C 1
ATOM 771 O O . LEU A 1 96 ? -10.568 0.980 3.594 1.00 92.25 96 LEU A O 1
ATOM 775 N N . ARG A 1 97 ? -12.734 0.384 3.619 1.00 92.19 97 ARG A N 1
ATOM 776 C CA . ARG A 1 97 ? -12.563 -0.811 2.774 1.00 92.19 97 ARG A CA 1
ATOM 777 C C . ARG A 1 97 ? -12.228 -0.420 1.340 1.00 92.19 97 ARG A C 1
ATOM 779 O O . ARG A 1 97 ? -11.228 -0.891 0.818 1.00 92.19 97 ARG A O 1
ATOM 786 N N . MET A 1 98 ? -12.989 0.504 0.753 1.00 90.19 98 MET A N 1
ATOM 787 C CA . MET A 1 98 ? -12.707 1.022 -0.591 1.00 90.19 98 MET A CA 1
ATOM 788 C C . MET A 1 98 ? -11.310 1.648 -0.680 1.00 90.19 98 MET A C 1
ATOM 790 O O . MET A 1 98 ? -10.577 1.416 -1.638 1.00 90.19 98 MET A O 1
ATOM 794 N N . TRP A 1 99 ? -10.908 2.394 0.352 1.00 92.56 99 TRP A N 1
ATOM 795 C CA . TRP A 1 99 ? -9.558 2.941 0.447 1.00 92.56 99 TRP A CA 1
ATOM 796 C C . TRP A 1 99 ? -8.493 1.837 0.444 1.00 92.56 99 TRP A C 1
ATOM 798 O O . TRP A 1 99 ? -7.499 1.945 -0.264 1.00 92.56 99 TRP A O 1
ATOM 808 N N . ASN A 1 100 ? -8.721 0.741 1.172 1.00 91.06 100 ASN A N 1
ATOM 809 C CA . ASN A 1 100 ? -7.817 -0.406 1.182 1.00 91.06 100 ASN A CA 1
ATOM 810 C C . ASN A 1 100 ? -7.739 -1.129 -0.175 1.00 91.06 100 ASN A C 1
ATOM 812 O O . ASN A 1 100 ? -6.659 -1.575 -0.560 1.00 91.06 100 ASN A O 1
ATOM 816 N N . GLU A 1 101 ? -8.839 -1.206 -0.929 1.00 90.12 101 GLU A N 1
ATOM 817 C CA . GLU A 1 101 ? -8.823 -1.781 -2.282 1.00 90.12 101 GLU A CA 1
ATOM 818 C C . GLU A 1 101 ? -7.899 -1.002 -3.227 1.00 90.12 101 GLU A C 1
ATOM 820 O O . GLU A 1 101 ? -7.242 -1.602 -4.078 1.00 90.12 101 GLU A O 1
ATOM 825 N N . LEU A 1 102 ? -7.744 0.312 -3.034 1.00 91.56 102 LEU A N 1
ATOM 826 C CA . LEU A 1 102 ? -6.812 1.126 -3.820 1.00 91.56 102 LEU A CA 1
ATOM 827 C C . LEU A 1 102 ? -5.359 0.635 -3.691 1.00 91.56 102 LEU A C 1
ATOM 829 O O . LEU A 1 102 ? -4.601 0.676 -4.660 1.00 91.56 102 LEU A O 1
ATOM 833 N N . ALA A 1 103 ? -4.974 0.098 -2.528 1.00 89.75 103 ALA A N 1
ATOM 834 C CA . ALA A 1 103 ? -3.655 -0.505 -2.338 1.00 89.75 103 ALA A CA 1
ATOM 835 C C . ALA A 1 103 ? -3.464 -1.756 -3.211 1.00 89.75 103 ALA A C 1
ATOM 837 O O . ALA A 1 103 ? -2.377 -1.973 -3.752 1.00 89.75 103 ALA A O 1
ATOM 838 N N . THR A 1 104 ? -4.517 -2.561 -3.386 1.00 89.44 104 THR A N 1
ATOM 839 C CA . THR A 1 104 ? -4.464 -3.743 -4.258 1.00 89.44 104 THR A CA 1
ATOM 840 C C . THR A 1 104 ? -4.326 -3.331 -5.722 1.00 89.44 104 THR A C 1
ATOM 842 O O . THR A 1 104 ? -3.533 -3.925 -6.450 1.00 89.44 104 THR A O 1
ATOM 845 N N . LEU A 1 105 ? -4.990 -2.249 -6.141 1.00 89.25 105 LEU A N 1
ATOM 846 C CA . LEU A 1 105 ? -4.847 -1.699 -7.489 1.00 89.25 105 LEU A CA 1
ATOM 847 C C . LEU A 1 105 ? -3.410 -1.247 -7.771 1.00 89.25 105 LEU A C 1
ATOM 849 O O . LEU A 1 105 ? -2.883 -1.544 -8.843 1.00 89.25 105 LEU A O 1
ATOM 853 N N . PHE A 1 106 ? -2.741 -0.603 -6.810 1.00 89.94 106 PHE A N 1
ATOM 854 C CA . PHE A 1 106 ? -1.317 -0.285 -6.949 1.00 89.94 106 PHE A CA 1
ATOM 855 C C . PHE A 1 106 ? -0.444 -1.538 -7.029 1.00 89.94 106 PHE A C 1
ATOM 857 O O . PHE A 1 106 ? 0.459 -1.585 -7.864 1.00 89.94 106 PHE A O 1
ATOM 864 N N . LEU A 1 107 ? -0.711 -2.554 -6.200 1.00 87.94 107 LEU A N 1
ATOM 865 C CA . LEU A 1 107 ? 0.013 -3.827 -6.242 1.00 87.94 107 LEU A CA 1
ATOM 866 C C . LEU A 1 107 ? -0.071 -4.453 -7.640 1.00 87.94 107 LEU A C 1
ATOM 868 O O . LEU A 1 107 ? 0.963 -4.727 -8.250 1.00 87.94 107 LEU A O 1
ATOM 872 N N . PHE A 1 108 ? -1.284 -4.629 -8.167 1.00 86.00 108 PHE A N 1
ATOM 873 C CA . PHE A 1 108 ? -1.489 -5.175 -9.506 1.00 86.00 108 PHE A CA 1
ATOM 874 C C . PHE A 1 108 ? -0.864 -4.278 -10.574 1.00 86.00 108 PHE A C 1
ATOM 876 O O . PHE A 1 108 ? -0.088 -4.767 -11.389 1.00 86.00 108 PHE A O 1
ATOM 883 N N . GLY A 1 109 ? -1.120 -2.970 -10.539 1.00 87.19 109 GLY A N 1
ATOM 884 C CA . GLY A 1 109 ? -0.602 -2.021 -11.522 1.00 87.19 109 GLY A CA 1
ATOM 885 C C . GLY A 1 109 ? 0.926 -2.013 -11.603 1.00 87.19 109 GLY A C 1
ATOM 886 O O . GLY A 1 109 ? 1.483 -2.114 -12.692 1.00 87.19 109 GLY A O 1
ATOM 887 N N . ILE A 1 110 ? 1.622 -1.958 -10.465 1.00 87.62 110 ILE A N 1
ATOM 888 C CA . ILE A 1 110 ? 3.091 -1.907 -10.422 1.00 87.62 110 ILE A CA 1
ATOM 889 C C . ILE A 1 110 ? 3.706 -3.254 -10.823 1.00 87.62 110 ILE A C 1
ATOM 891 O O . ILE A 1 110 ? 4.671 -3.278 -11.592 1.00 87.62 110 ILE A O 1
ATOM 895 N N . VAL A 1 111 ? 3.166 -4.374 -10.327 1.00 85.31 111 VAL A N 1
ATOM 896 C CA . VAL A 1 111 ? 3.672 -5.714 -10.665 1.00 85.31 111 VAL A CA 1
ATOM 897 C C . VAL A 1 111 ? 3.461 -6.001 -12.148 1.00 85.31 111 VAL A C 1
ATOM 899 O O . VAL A 1 111 ? 4.410 -6.381 -12.833 1.00 85.31 111 VAL A O 1
ATOM 902 N N . PHE A 1 112 ? 2.258 -5.757 -12.672 1.00 83.38 112 PHE A N 1
ATOM 903 C CA . PHE A 1 112 ? 1.962 -5.973 -14.085 1.00 83.38 112 PHE A CA 1
ATOM 904 C C . PHE A 1 112 ? 2.778 -5.038 -14.967 1.00 83.38 112 PHE A C 1
ATOM 906 O O . PHE A 1 112 ? 3.312 -5.493 -15.965 1.00 83.38 112 PHE A O 1
ATOM 913 N N . LEU A 1 113 ? 2.979 -3.772 -14.599 1.00 83.81 113 LEU A N 1
ATOM 914 C CA . LEU A 1 113 ? 3.835 -2.880 -15.381 1.00 83.81 113 LEU A CA 1
ATOM 915 C C . LEU A 1 113 ? 5.262 -3.438 -15.547 1.00 83.81 113 LEU A C 1
ATOM 917 O O . LEU A 1 113 ? 5.842 -3.363 -16.629 1.00 83.81 113 LEU A O 1
ATOM 921 N N . VAL A 1 114 ? 5.836 -4.012 -14.486 1.00 78.75 114 VAL A N 1
ATOM 922 C CA . VAL A 1 114 ? 7.192 -4.584 -14.526 1.00 78.75 114 VAL A CA 1
ATOM 923 C C . VAL A 1 114 ? 7.221 -5.905 -15.290 1.00 78.75 114 VAL A C 1
ATOM 925 O O . VAL A 1 114 ? 8.116 -6.113 -16.109 1.00 78.75 114 VAL A O 1
ATOM 928 N N . VAL A 1 115 ? 6.252 -6.789 -15.047 1.00 76.00 115 VAL A N 1
ATOM 929 C CA . VAL A 1 115 ? 6.178 -8.091 -15.721 1.00 76.00 115 VAL A CA 1
ATOM 930 C C . VAL A 1 115 ? 5.856 -7.905 -17.198 1.00 76.00 115 VAL A C 1
ATOM 932 O O . VAL A 1 115 ? 6.511 -8.498 -18.039 1.00 76.00 115 VAL A O 1
ATOM 935 N N . LEU A 1 116 ? 4.930 -7.022 -17.553 1.00 70.38 116 LEU A N 1
ATOM 936 C CA . LEU A 1 116 ? 4.498 -6.791 -18.932 1.00 70.38 116 LEU A CA 1
ATOM 937 C C . LEU A 1 116 ? 5.383 -5.800 -19.695 1.00 70.38 116 LEU A C 1
ATOM 939 O O . LEU A 1 116 ? 5.075 -5.463 -20.835 1.00 70.38 116 LEU A O 1
ATOM 943 N N . LYS A 1 117 ? 6.510 -5.375 -19.105 1.00 67.62 117 LYS A N 1
ATOM 944 C CA . LYS A 1 117 ? 7.500 -4.501 -19.751 1.00 67.62 117 LYS A CA 1
ATOM 945 C C . LYS A 1 117 ? 7.909 -4.995 -21.149 1.00 67.62 117 LYS A C 1
ATOM 947 O O . LYS A 1 117 ? 8.244 -4.173 -21.997 1.00 67.62 117 LYS A O 1
ATOM 952 N N . SER A 1 118 ? 7.908 -6.311 -21.387 1.00 63.34 118 SER A N 1
ATOM 953 C CA . SER A 1 118 ? 8.174 -6.916 -22.697 1.00 63.34 118 SER A CA 1
ATOM 954 C C . SER A 1 118 ? 7.145 -7.996 -23.040 1.00 63.34 118 SER A C 1
ATOM 956 O O . SER A 1 118 ? 6.791 -8.808 -22.185 1.00 63.34 118 SER A O 1
ATOM 958 N N . ALA A 1 119 ? 6.733 -8.078 -24.311 1.00 58.81 119 ALA A N 1
ATOM 959 C CA . ALA A 1 119 ? 5.895 -9.161 -24.838 1.00 58.81 119 ALA A CA 1
ATOM 960 C C . ALA A 1 119 ? 6.499 -10.557 -24.579 1.00 58.81 119 ALA A C 1
ATOM 962 O O . ALA A 1 119 ? 5.774 -11.523 -24.358 1.00 58.81 119 ALA A O 1
ATOM 963 N N . THR A 1 120 ? 7.830 -10.662 -24.513 1.00 59.25 120 THR A N 1
ATOM 964 C CA . THR A 1 120 ? 8.538 -11.914 -24.200 1.00 59.25 120 THR A CA 1
ATOM 965 C C . THR A 1 120 ? 8.201 -12.443 -22.801 1.00 59.25 120 THR A C 1
ATOM 967 O O . THR A 1 120 ? 8.176 -13.652 -22.584 1.00 59.25 120 THR A O 1
ATOM 970 N N . ASN A 1 121 ? 7.878 -11.560 -21.852 1.00 68.00 121 ASN A N 1
ATOM 971 C CA . ASN A 1 121 ? 7.566 -11.946 -20.475 1.00 68.00 121 ASN A CA 1
ATOM 972 C C . ASN A 1 121 ? 6.217 -12.672 -20.356 1.00 68.00 121 ASN A C 1
ATOM 974 O O . ASN A 1 121 ? 6.065 -13.512 -19.472 1.00 68.00 121 ASN A O 1
ATOM 978 N N . TRP A 1 122 ? 5.270 -12.421 -21.269 1.00 68.62 122 TRP A N 1
ATOM 979 C CA . TRP A 1 122 ? 4.011 -13.174 -21.333 1.00 68.62 122 TRP A CA 1
ATOM 980 C C . TRP A 1 122 ? 4.249 -14.652 -21.646 1.00 68.62 122 TRP A C 1
ATOM 982 O O . TRP A 1 122 ? 3.627 -15.524 -21.039 1.00 68.62 122 TRP A O 1
ATOM 992 N N . VAL A 1 123 ? 5.189 -14.938 -22.551 1.00 72.00 123 VAL A N 1
ATOM 993 C CA . VAL A 1 123 ? 5.546 -16.309 -22.937 1.00 72.00 123 VAL A CA 1
ATOM 994 C C . VAL A 1 123 ? 6.193 -17.037 -21.761 1.00 72.00 123 VAL A C 1
ATOM 996 O O . VAL A 1 123 ? 5.768 -18.135 -21.416 1.00 72.00 123 VAL A O 1
ATOM 999 N N . TYR A 1 124 ? 7.160 -16.411 -21.082 1.00 75.19 124 TYR A N 1
ATOM 1000 C CA . TYR A 1 124 ? 7.809 -17.012 -19.912 1.00 75.19 124 TYR A CA 1
ATOM 1001 C C . TYR A 1 124 ? 6.847 -17.233 -18.740 1.00 75.19 124 TYR A C 1
ATOM 1003 O O . TYR A 1 124 ? 6.916 -18.274 -18.087 1.00 75.19 124 TYR A O 1
ATOM 1011 N N . PHE A 1 125 ? 5.922 -16.300 -18.497 1.00 75.06 125 PHE A N 1
ATOM 1012 C CA . PHE A 1 125 ? 4.888 -16.463 -17.475 1.00 75.06 125 PHE A CA 1
ATOM 1013 C C . PHE A 1 125 ? 3.955 -17.640 -17.798 1.00 75.06 125 PHE A C 1
ATOM 1015 O O . PHE A 1 125 ? 3.707 -18.487 -16.939 1.00 75.06 125 PHE A O 1
ATOM 1022 N N . GLY A 1 126 ? 3.502 -17.745 -19.053 1.00 82.00 126 GLY A N 1
ATOM 1023 C CA . GLY A 1 126 ? 2.675 -18.862 -19.515 1.00 82.00 126 GLY A CA 1
ATOM 1024 C C . GLY A 1 126 ? 3.384 -20.217 -19.411 1.00 82.00 126 GLY A C 1
ATOM 1025 O O . GLY A 1 126 ? 2.808 -21.179 -18.904 1.00 82.00 126 GLY A O 1
ATOM 1026 N N . VAL A 1 127 ? 4.657 -20.287 -19.815 1.00 84.19 127 VAL A N 1
ATOM 1027 C CA . VAL A 1 127 ? 5.480 -21.505 -19.708 1.00 84.19 127 VAL A CA 1
ATOM 1028 C C . VAL A 1 127 ? 5.708 -21.895 -18.245 1.00 84.19 127 VAL A C 1
ATOM 1030 O O . VAL A 1 127 ? 5.576 -23.068 -17.897 1.00 84.19 127 VAL A O 1
ATOM 1033 N N . GLY A 1 128 ? 5.990 -20.929 -17.366 1.00 84.69 128 GLY A N 1
ATOM 1034 C CA . GLY A 1 128 ? 6.163 -21.174 -15.933 1.00 84.69 128 GLY A CA 1
ATOM 1035 C C . GLY A 1 128 ? 4.907 -21.746 -15.268 1.00 84.69 128 GLY A C 1
ATOM 1036 O O . GLY A 1 128 ? 5.000 -22.706 -14.502 1.00 84.69 128 GLY A O 1
ATOM 1037 N N . LEU A 1 129 ? 3.725 -21.218 -15.606 1.00 86.56 129 LEU A N 1
ATOM 1038 C CA . LEU A 1 129 ? 2.444 -21.722 -15.101 1.00 86.56 129 LEU A CA 1
ATOM 1039 C C . LEU A 1 129 ? 2.168 -23.160 -15.576 1.00 86.56 129 LEU A C 1
ATOM 1041 O O . LEU A 1 129 ? 1.736 -24.011 -14.793 1.00 86.56 129 LEU A O 1
ATOM 1045 N N . LEU A 1 130 ? 2.460 -23.456 -16.845 1.00 92.75 130 LEU A N 1
ATOM 1046 C CA . LEU A 1 130 ? 2.340 -24.804 -17.406 1.00 92.75 130 LEU A CA 1
ATOM 1047 C C . LEU A 1 130 ? 3.270 -25.802 -16.706 1.00 92.75 130 LEU A C 1
ATOM 1049 O O . LEU A 1 130 ? 2.829 -26.874 -16.300 1.00 92.75 130 LEU A O 1
ATOM 1053 N N . LEU A 1 131 ? 4.539 -25.449 -16.494 1.00 93.38 131 LEU A N 1
ATOM 1054 C CA . LEU A 1 131 ? 5.485 -26.325 -15.797 1.00 93.38 131 LEU A CA 1
ATOM 1055 C C . LEU A 1 131 ? 5.079 -26.578 -14.342 1.00 93.38 131 LEU A C 1
ATOM 1057 O O . LEU A 1 131 ? 5.172 -27.709 -13.869 1.00 93.38 131 LEU A O 1
ATOM 1061 N N . LEU A 1 132 ? 4.589 -25.554 -13.639 1.00 89.94 132 LEU A N 1
ATOM 1062 C CA . LEU A 1 132 ? 4.140 -25.688 -12.254 1.00 89.94 132 LEU A CA 1
ATOM 1063 C C . LEU A 1 132 ? 2.898 -26.581 -12.140 1.00 89.94 132 LEU A C 1
ATOM 1065 O O . LEU A 1 132 ? 2.845 -27.453 -11.273 1.00 89.94 132 LEU A O 1
ATOM 1069 N N . THR A 1 133 ? 1.919 -26.415 -13.031 1.00 89.81 133 THR A N 1
ATOM 1070 C CA . THR A 1 133 ? 0.709 -27.255 -13.050 1.00 89.81 133 THR A CA 1
ATOM 1071 C C . THR A 1 133 ? 1.024 -28.710 -13.393 1.00 89.81 133 THR A C 1
ATOM 1073 O O . THR A 1 133 ? 0.571 -29.613 -12.686 1.00 89.81 133 THR A O 1
ATOM 1076 N N . VAL A 1 134 ? 1.859 -28.954 -14.408 1.00 95.25 134 VAL A N 1
ATOM 1077 C CA . VAL A 1 134 ? 2.328 -30.304 -14.763 1.00 95.25 134 VAL A CA 1
ATOM 1078 C C . VAL A 1 134 ? 3.148 -30.916 -13.624 1.00 95.25 134 VAL A C 1
ATOM 1080 O O . VAL A 1 134 ? 2.938 -32.077 -13.274 1.00 95.25 134 VAL A O 1
ATOM 1083 N N . GLY A 1 135 ? 4.032 -30.140 -12.993 1.00 95.38 135 GLY A N 1
ATOM 1084 C CA . GLY A 1 135 ? 4.846 -30.580 -11.860 1.00 95.38 135 GLY A CA 1
ATOM 1085 C C . GLY A 1 135 ? 4.011 -30.964 -10.637 1.00 95.38 135 GLY A C 1
ATOM 1086 O O . GLY A 1 135 ? 4.232 -32.024 -10.053 1.00 95.38 135 GLY A O 1
ATOM 1087 N N . LEU A 1 136 ? 3.003 -30.161 -10.282 1.00 91.50 136 LEU A N 1
ATOM 1088 C CA . LEU A 1 136 ? 2.055 -30.485 -9.210 1.00 91.50 136 LEU A CA 1
ATOM 1089 C C . LEU A 1 136 ? 1.235 -31.734 -9.543 1.00 91.50 136 LEU A C 1
ATOM 1091 O O . LEU A 1 136 ? 1.093 -32.616 -8.695 1.00 91.50 136 LEU A O 1
ATOM 1095 N N . ALA A 1 137 ? 0.737 -31.853 -10.776 1.00 92.19 137 ALA A N 1
ATOM 1096 C CA . ALA A 1 137 ? 0.018 -33.044 -11.218 1.00 92.19 137 ALA A CA 1
ATOM 1097 C C . ALA A 1 137 ? 0.900 -34.300 -11.123 1.00 92.19 137 ALA A C 1
ATOM 1099 O O . ALA A 1 137 ? 0.460 -35.326 -10.600 1.00 92.19 137 ALA A O 1
ATOM 1100 N N . TYR A 1 138 ? 2.160 -34.212 -11.552 1.00 95.56 138 TYR A N 1
ATOM 1101 C CA . TYR A 1 138 ? 3.136 -35.291 -11.434 1.00 95.56 138 TYR A CA 1
ATOM 1102 C C . TYR A 1 138 ? 3.430 -35.646 -9.969 1.00 95.56 138 TYR A C 1
ATOM 1104 O O . TYR A 1 138 ? 3.380 -36.820 -9.602 1.00 95.56 138 TYR A O 1
ATOM 1112 N N . ALA A 1 139 ? 3.651 -34.654 -9.102 1.00 91.81 139 ALA A N 1
ATOM 1113 C CA . ALA A 1 139 ? 3.865 -34.865 -7.671 1.00 91.81 139 ALA A CA 1
ATOM 1114 C C . ALA A 1 139 ? 2.670 -35.574 -7.009 1.00 91.81 139 ALA A C 1
ATOM 1116 O O . ALA A 1 139 ? 2.859 -36.530 -6.253 1.00 91.81 139 ALA A O 1
ATOM 1117 N N . ILE A 1 140 ? 1.437 -35.180 -7.351 1.00 91.75 140 ILE A N 1
ATOM 1118 C CA . ILE A 1 140 ? 0.210 -35.850 -6.894 1.00 91.75 140 ILE A CA 1
ATOM 1119 C C . ILE A 1 140 ? 0.166 -37.301 -7.391 1.00 91.75 140 ILE A C 1
ATOM 1121 O O . ILE A 1 140 ? -0.201 -38.201 -6.631 1.00 91.75 140 ILE A O 1
ATOM 1125 N N . GLN A 1 141 ? 0.539 -37.557 -8.647 1.00 88.44 141 GLN A N 1
ATOM 1126 C CA . GLN A 1 141 ? 0.581 -38.914 -9.198 1.00 88.44 141 GLN A CA 1
ATOM 1127 C C . GLN A 1 141 ? 1.631 -39.790 -8.500 1.00 88.44 141 GLN A C 1
ATOM 1129 O O . GLN A 1 141 ? 1.326 -40.931 -8.151 1.00 88.44 141 GLN A O 1
ATOM 1134 N N . VAL A 1 142 ? 2.833 -39.269 -8.236 1.00 92.88 142 VAL A N 1
ATOM 1135 C CA . VAL A 1 142 ? 3.897 -39.980 -7.504 1.00 92.88 142 VAL A CA 1
ATOM 1136 C C . VAL A 1 142 ? 3.479 -40.257 -6.062 1.00 92.88 142 VAL A C 1
ATOM 1138 O O . VAL A 1 142 ? 3.630 -41.386 -5.594 1.00 92.88 142 VAL A O 1
ATOM 1141 N N . TYR A 1 143 ? 2.891 -39.274 -5.376 1.00 91.19 143 TYR A N 1
ATOM 1142 C CA . TYR A 1 143 ? 2.350 -39.452 -4.028 1.00 91.19 143 TYR A CA 1
ATOM 1143 C C . TYR A 1 143 ? 1.270 -40.543 -3.998 1.00 91.19 143 TYR A C 1
ATOM 1145 O O . TYR A 1 143 ? 1.326 -41.456 -3.174 1.00 91.19 143 TYR A O 1
ATOM 1153 N N . LYS A 1 144 ? 0.324 -40.515 -4.949 1.00 88.81 144 LYS A N 1
ATOM 1154 C CA . LYS A 1 144 ? -0.700 -41.563 -5.090 1.00 88.81 144 LYS A CA 1
ATOM 1155 C C . LYS A 1 144 ? -0.095 -42.944 -5.361 1.00 88.81 144 LYS A C 1
ATOM 1157 O O . LYS A 1 144 ? -0.620 -43.919 -4.832 1.00 88.81 144 LYS A O 1
ATOM 1162 N N . ARG A 1 145 ? 0.979 -43.049 -6.155 1.00 85.56 145 ARG A N 1
ATOM 1163 C CA . ARG A 1 145 ? 1.683 -44.324 -6.399 1.00 85.56 145 ARG A CA 1
ATOM 1164 C C . ARG A 1 145 ? 2.385 -44.836 -5.142 1.00 85.56 145 ARG A C 1
ATOM 1166 O O . ARG A 1 145 ? 2.242 -46.009 -4.831 1.00 85.56 145 ARG A O 1
ATOM 1173 N N . ARG A 1 146 ? 3.072 -43.967 -4.389 1.00 85.81 146 ARG A N 1
ATOM 1174 C CA . ARG A 1 146 ? 3.758 -44.349 -3.141 1.00 85.81 146 ARG A CA 1
ATOM 1175 C C . ARG A 1 146 ? 2.813 -44.722 -2.002 1.00 85.81 146 ARG A C 1
ATOM 1177 O O . ARG A 1 146 ? 3.204 -45.505 -1.158 1.00 85.81 146 ARG A O 1
ATOM 1184 N N . ARG A 1 147 ? 1.588 -44.185 -1.974 1.00 80.88 147 ARG A N 1
ATOM 1185 C CA . ARG A 1 147 ? 0.562 -44.557 -0.980 1.00 80.88 147 ARG A CA 1
ATOM 1186 C C . ARG A 1 147 ? -0.113 -45.905 -1.275 1.00 80.88 147 ARG A C 1
ATOM 1188 O O . ARG A 1 147 ? -0.758 -46.459 -0.395 1.00 80.88 147 ARG A O 1
ATOM 1195 N N . LYS A 1 148 ? -0.052 -46.378 -2.524 1.00 57.84 148 LYS A N 1
ATOM 1196 C CA . LYS A 1 148 ? -0.649 -47.652 -2.965 1.00 57.84 148 LYS A CA 1
ATOM 1197 C C . LYS A 1 148 ? 0.349 -48.822 -2.968 1.00 57.84 148 LYS A C 1
ATOM 1199 O O . LYS A 1 148 ? -0.050 -49.921 -3.341 1.00 57.84 148 LYS A O 1
ATOM 1204 N N . SER A 1 149 ? 1.605 -48.570 -2.597 1.00 51.44 149 SER A N 1
ATOM 1205 C CA . SER A 1 149 ? 2.641 -49.572 -2.321 1.00 51.44 149 SER A CA 1
ATOM 1206 C C . SER A 1 149 ? 2.856 -49.676 -0.821 1.00 51.44 149 SER A C 1
ATOM 1208 O O . SER A 1 149 ? 3.383 -50.734 -0.426 1.00 51.44 149 SER A O 1
#

Secondary structure (DSSP, 8-state):
-HHHHHHTS-HHHHHHHHHHHHHHHHIIIIIIIHHHHHHHHHHHHHHHHH-GGGGGSHHHHHHHHHHHHHHHHHHHHHHHHHH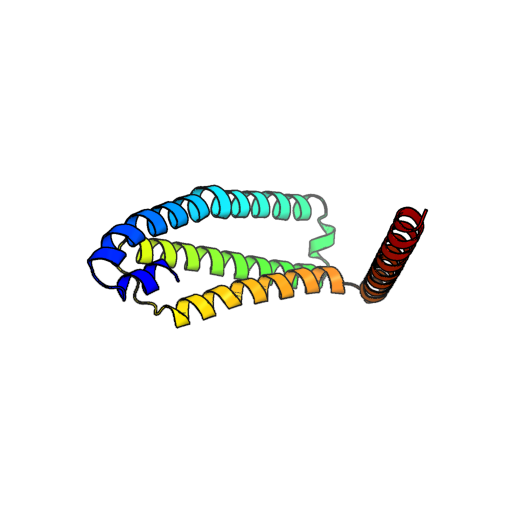HHTT---S-HHHHHHHHHHHHHHHHHHHHHHHTTSHHHHHHHHHHHHHHHHHHHHHHHHHHHHH--